Protein AF-A0A380L4E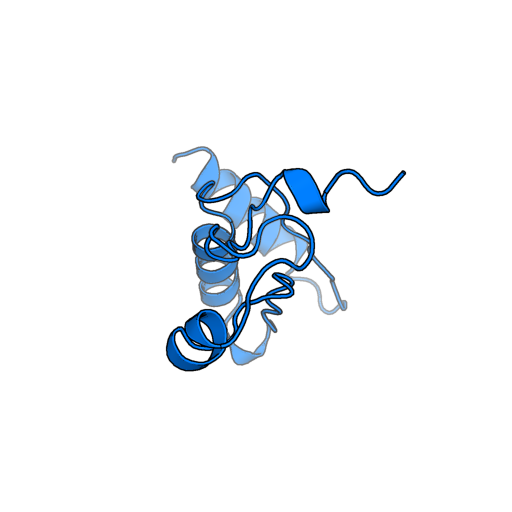3-F1 (afdb_monomer_lite)

Structure (mmCIF, N/CA/C/O backbone):
data_AF-A0A380L4E3-F1
#
_entry.id   AF-A0A380L4E3-F1
#
loop_
_atom_site.group_PDB
_atom_site.id
_atom_site.type_symb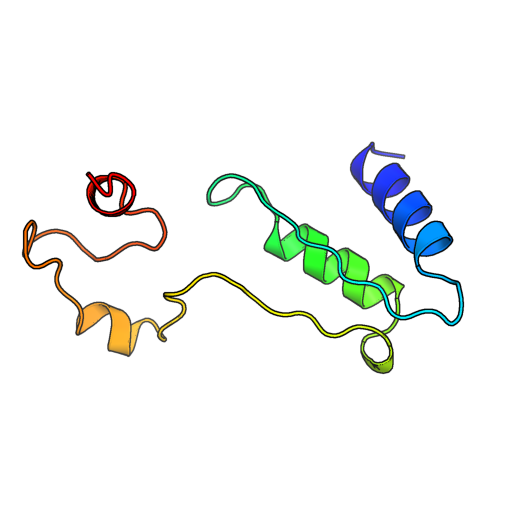ol
_atom_site.label_atom_id
_atom_site.label_alt_id
_atom_site.label_comp_id
_atom_site.label_asym_id
_atom_site.label_entity_id
_atom_site.label_seq_id
_atom_site.pdbx_PDB_ins_code
_atom_site.Cartn_x
_atom_site.Cartn_y
_atom_site.Cartn_z
_atom_site.occupancy
_atom_site.B_iso_or_equiv
_atom_site.auth_seq_id
_atom_site.auth_comp_id
_atom_site.auth_asym_id
_atom_site.auth_atom_id
_atom_site.pdbx_PDB_model_num
ATOM 1 N N . MET A 1 1 ? 7.764 3.700 19.816 1.00 73.50 1 MET A N 1
ATOM 2 C CA . MET A 1 1 ? 7.082 3.643 18.510 1.00 73.50 1 MET A CA 1
ATOM 3 C C . MET A 1 1 ? 7.831 4.476 17.495 1.00 73.50 1 MET A C 1
ATOM 5 O O . MET A 1 1 ? 8.111 5.647 17.757 1.00 73.50 1 MET A O 1
ATOM 9 N N . SER A 1 2 ? 8.140 3.858 16.365 1.00 92.38 2 SER A N 1
ATOM 10 C CA . SER A 1 2 ? 8.616 4.496 15.142 1.00 92.38 2 SER A CA 1
ATOM 11 C C . SER A 1 2 ? 7.553 5.423 14.540 1.00 92.38 2 SER A C 1
ATOM 13 O O . SER A 1 2 ? 6.367 5.337 14.867 1.00 92.38 2 SER A O 1
ATOM 15 N N . ASP A 1 3 ? 7.970 6.326 13.655 1.00 94.88 3 ASP A N 1
ATOM 16 C CA . ASP A 1 3 ? 7.037 7.239 12.987 1.00 94.88 3 ASP A CA 1
ATOM 17 C C . ASP A 1 3 ? 6.111 6.514 11.998 1.00 94.88 3 ASP A C 1
ATOM 19 O O . ASP A 1 3 ? 4.968 6.931 11.817 1.00 94.88 3 ASP A O 1
ATOM 23 N N . GLU A 1 4 ? 6.557 5.386 11.433 1.00 94.12 4 GLU A N 1
ATOM 24 C CA . GLU A 1 4 ? 5.720 4.509 10.607 1.00 94.12 4 GLU A CA 1
ATOM 25 C C . GLU A 1 4 ? 4.553 3.922 11.416 1.00 94.12 4 GLU A C 1
ATOM 27 O O . GLU A 1 4 ? 3.408 3.979 10.972 1.00 94.12 4 GLU A O 1
ATOM 32 N N . GLU A 1 5 ? 4.818 3.418 12.625 1.00 94.31 5 GLU A N 1
ATOM 33 C CA . GLU A 1 5 ? 3.786 2.856 13.510 1.00 94.31 5 GLU A CA 1
ATOM 34 C C . GLU A 1 5 ? 2.751 3.914 13.909 1.00 94.31 5 GLU A C 1
ATOM 36 O O . GLU A 1 5 ? 1.549 3.671 13.811 1.00 94.31 5 GLU A O 1
ATOM 41 N N . LYS A 1 6 ? 3.199 5.127 14.268 1.00 97.00 6 LYS A N 1
ATOM 42 C CA . LYS A 1 6 ? 2.288 6.246 14.579 1.00 97.00 6 LYS A CA 1
ATOM 43 C C . LYS A 1 6 ? 1.404 6.610 13.386 1.00 97.00 6 LYS A C 1
ATOM 45 O O . LYS A 1 6 ? 0.247 6.990 13.567 1.00 97.00 6 LYS A O 1
ATOM 50 N N . LEU A 1 7 ? 1.946 6.549 12.169 1.00 96.44 7 LEU A N 1
ATOM 51 C CA . LEU A 1 7 ? 1.183 6.827 10.955 1.00 96.44 7 LEU A CA 1
ATOM 52 C C . LEU A 1 7 ? 0.145 5.732 10.686 1.00 96.44 7 LEU A C 1
ATOM 54 O O . LEU A 1 7 ? -0.996 6.060 10.365 1.00 96.44 7 LEU A O 1
ATOM 58 N N . LEU A 1 8 ? 0.511 4.457 10.853 1.00 95.56 8 LEU A N 1
ATOM 59 C CA . LEU A 1 8 ? -0.413 3.328 10.707 1.00 95.56 8 LEU A CA 1
ATOM 60 C C . LEU A 1 8 ? -1.586 3.427 11.686 1.00 95.56 8 LEU A C 1
ATOM 62 O O . LEU A 1 8 ? -2.730 3.264 11.268 1.00 95.56 8 LEU A O 1
ATOM 66 N N . GLU A 1 9 ? -1.331 3.755 12.952 1.00 95.44 9 GLU A N 1
ATOM 67 C CA . GLU A 1 9 ? -2.392 3.942 13.950 1.00 95.44 9 GLU A CA 1
ATOM 68 C C . GLU A 1 9 ? -3.347 5.075 13.569 1.00 95.44 9 GLU A C 1
ATOM 70 O O . GLU A 1 9 ? -4.564 4.894 13.578 1.00 95.44 9 GLU A O 1
ATOM 75 N N . ARG A 1 10 ? -2.809 6.234 13.167 1.00 96.44 10 ARG A N 1
ATOM 76 C CA . ARG A 1 10 ? -3.624 7.385 12.747 1.00 96.44 10 ARG A CA 1
ATOM 77 C C . ARG A 1 10 ? -4.468 7.079 11.516 1.00 96.44 10 ARG A C 1
ATOM 79 O O . ARG A 1 10 ? -5.634 7.460 11.478 1.00 96.44 10 ARG A O 1
ATOM 86 N N . LEU A 1 11 ? -3.896 6.396 10.524 1.00 96.00 11 LEU A N 1
ATOM 87 C CA . LEU A 1 11 ? -4.626 5.989 9.324 1.00 96.00 11 LEU A CA 1
ATOM 88 C C . LEU A 1 11 ? -5.703 4.960 9.654 1.00 96.00 11 LEU A C 1
ATOM 90 O O . LEU A 1 11 ? -6.818 5.087 9.170 1.00 96.00 11 LEU A O 1
ATOM 94 N N . THR A 1 12 ? -5.406 3.987 10.511 1.00 93.75 12 THR A N 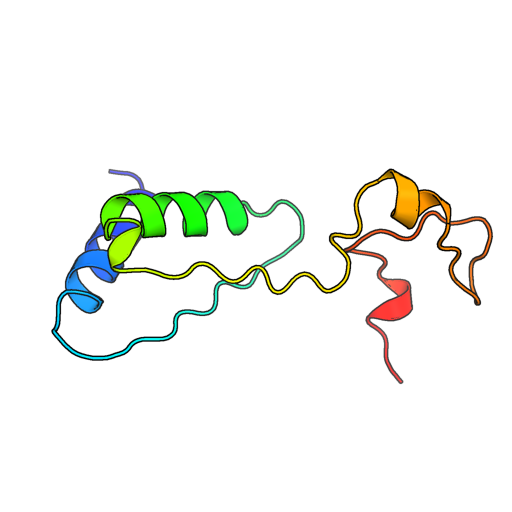1
ATOM 95 C CA . THR A 1 12 ? -6.389 2.982 10.937 1.00 93.75 12 THR A CA 1
ATOM 96 C C . THR A 1 12 ? -7.562 3.638 11.656 1.00 93.75 12 THR A C 1
ATOM 98 O O . THR A 1 12 ? -8.710 3.342 11.345 1.00 93.75 12 THR A O 1
ATOM 101 N N . ALA A 1 13 ? -7.288 4.580 12.562 1.00 94.06 13 ALA A N 1
ATOM 102 C CA . ALA A 1 13 ? -8.331 5.335 13.245 1.00 94.06 13 ALA A CA 1
ATOM 103 C C . ALA A 1 13 ? -9.168 6.173 12.259 1.00 94.06 13 ALA A C 1
ATOM 105 O O . ALA A 1 13 ? -10.393 6.166 12.341 1.00 94.06 13 ALA A O 1
ATOM 106 N N . TYR A 1 14 ? -8.531 6.840 11.292 1.00 94.75 14 TYR A N 1
ATOM 107 C CA . TYR A 1 14 ? -9.218 7.629 10.261 1.00 94.75 14 TYR A CA 1
ATOM 108 C C . TYR A 1 14 ? -10.116 6.775 9.352 1.00 94.75 14 TYR A C 1
ATOM 110 O O . TYR A 1 14 ? -11.204 7.202 8.991 1.00 94.75 14 TYR A O 1
ATOM 118 N N . LEU A 1 15 ? -9.674 5.563 9.013 1.00 93.44 15 LEU A N 1
ATOM 119 C CA . LEU A 1 15 ? -10.363 4.641 8.103 1.00 93.44 15 LEU A CA 1
ATOM 120 C C . LEU A 1 15 ? -11.365 3.717 8.815 1.00 93.44 15 LEU A C 1
ATOM 122 O O . LEU A 1 15 ? -11.863 2.779 8.200 1.00 93.44 15 LEU A O 1
ATOM 126 N N . SER A 1 16 ? -11.615 3.932 10.110 1.00 90.69 16 SER A N 1
ATOM 127 C CA . SER A 1 16 ? -12.480 3.063 10.920 1.00 90.69 16 SER A CA 1
ATOM 128 C C . SER A 1 16 ? -13.965 3.433 10.875 1.00 90.69 16 SER A C 1
ATOM 130 O O . SER A 1 16 ? -14.777 2.741 11.487 1.00 90.69 16 SER A O 1
ATOM 132 N N . ASP A 1 17 ? -14.322 4.509 10.168 1.00 90.56 17 ASP A N 1
ATOM 133 C CA . ASP A 1 17 ? -15.720 4.842 9.914 1.00 90.56 17 ASP A CA 1
ATOM 134 C C . ASP A 1 17 ? -16.354 3.895 8.869 1.00 90.56 17 ASP A C 1
ATOM 136 O O . ASP A 1 17 ? -15.677 3.125 8.189 1.00 90.56 17 ASP A O 1
ATOM 140 N N . ASP A 1 18 ? -17.681 3.948 8.736 1.00 89.31 18 ASP A N 1
ATOM 141 C CA . ASP A 1 18 ? -18.420 3.141 7.754 1.00 89.31 18 ASP A CA 1
ATOM 142 C C . ASP A 1 18 ? -18.475 3.800 6.353 1.00 89.31 18 ASP A C 1
ATOM 144 O O . ASP A 1 18 ? -19.351 3.489 5.539 1.00 89.31 18 ASP A O 1
ATOM 148 N N . GLN A 1 19 ? -17.578 4.748 6.050 1.00 92.75 19 GLN A N 1
ATOM 149 C CA . GLN A 1 19 ? -17.508 5.419 4.750 1.00 92.75 19 GLN A CA 1
ATOM 150 C C . GLN A 1 19 ? -16.508 4.738 3.809 1.00 92.75 19 GLN A C 1
ATOM 152 O O . GLN A 1 19 ? -15.596 4.011 4.197 1.00 92.75 19 GLN A O 1
ATOM 157 N N . LYS A 1 20 ? -16.674 4.989 2.507 1.00 92.06 20 LYS A N 1
ATOM 158 C CA . LYS A 1 20 ? -15.724 4.519 1.493 1.00 92.06 20 LYS A CA 1
ATOM 159 C C . LYS A 1 20 ? -14.570 5.504 1.369 1.00 92.06 20 LYS A C 1
ATOM 161 O O . LYS A 1 20 ? -14.773 6.644 0.958 1.00 92.06 20 LYS A O 1
ATOM 166 N N . HIS A 1 21 ? -13.359 5.022 1.617 1.00 94.19 21 HIS A N 1
ATOM 167 C CA . HIS A 1 21 ? -12.128 5.796 1.475 1.00 94.19 21 HIS A CA 1
ATOM 168 C C . HIS A 1 21 ? -11.290 5.318 0.295 1.00 94.19 21 HIS A C 1
ATOM 170 O O . HIS A 1 21 ? -11.349 4.162 -0.119 1.00 94.19 21 HIS A O 1
ATOM 176 N N . THR A 1 22 ? -10.471 6.211 -0.254 1.00 93.69 22 THR A N 1
ATOM 177 C CA . THR A 1 22 ? -9.430 5.858 -1.225 1.00 93.69 22 THR A CA 1
ATOM 178 C C . THR A 1 22 ? -8.129 6.516 -0.802 1.00 93.69 22 THR A C 1
ATOM 180 O O . THR A 1 22 ? -8.030 7.740 -0.767 1.00 93.69 22 THR A O 1
ATOM 183 N N . LEU A 1 23 ? -7.121 5.700 -0.493 1.00 93.69 23 LEU A N 1
ATOM 184 C CA . LEU A 1 23 ? -5.792 6.161 -0.104 1.00 93.69 23 LEU A CA 1
ATOM 185 C C . LEU A 1 23 ? -4.794 5.871 -1.226 1.00 93.69 23 LEU A C 1
ATOM 187 O O . LEU A 1 23 ? -4.592 4.719 -1.608 1.00 93.69 23 LEU A O 1
ATOM 191 N N . ARG A 1 24 ? -4.130 6.913 -1.731 1.00 93.25 24 ARG A N 1
ATOM 192 C CA . ARG A 1 24 ? -3.054 6.779 -2.719 1.00 93.25 24 ARG A CA 1
ATOM 193 C C . ARG A 1 24 ? -1.696 6.945 -2.044 1.00 93.25 24 ARG A C 1
ATOM 195 O O . ARG A 1 24 ? -1.413 7.996 -1.481 1.00 93.25 24 ARG A O 1
ATOM 202 N N . ILE A 1 25 ? -0.840 5.931 -2.156 1.00 91.94 25 ILE A N 1
ATOM 203 C CA . ILE A 1 25 ? 0.529 5.946 -1.624 1.00 91.94 25 ILE A CA 1
ATOM 204 C C . ILE A 1 25 ? 1.502 6.162 -2.788 1.00 91.94 25 ILE A C 1
ATOM 206 O O . ILE A 1 25 ? 1.581 5.338 -3.698 1.00 91.94 25 ILE A O 1
ATOM 210 N N . TYR A 1 26 ? 2.241 7.271 -2.768 1.00 89.19 26 TYR A N 1
ATOM 211 C CA . TYR A 1 26 ? 3.213 7.650 -3.800 1.00 89.19 26 TYR A CA 1
ATOM 212 C C . TYR A 1 26 ? 4.619 7.821 -3.207 1.00 89.19 26 TYR A C 1
ATOM 214 O O . TYR A 1 26 ? 4.787 7.931 -1.996 1.00 89.19 26 TYR A O 1
ATOM 222 N N . GLY A 1 27 ? 5.646 7.800 -4.058 1.00 84.94 27 GLY A N 1
ATOM 223 C CA . GLY A 1 27 ? 7.051 7.821 -3.635 1.00 84.94 27 GLY A CA 1
ATOM 224 C C . GLY A 1 27 ? 7.983 7.136 -4.636 1.00 84.94 27 GLY A C 1
ATOM 225 O O . GLY A 1 27 ? 7.528 6.450 -5.555 1.00 84.94 27 GLY A O 1
ATOM 226 N N . HIS A 1 28 ? 9.292 7.301 -4.446 1.00 80.88 28 HIS A N 1
ATOM 227 C CA . HIS A 1 28 ? 10.322 6.764 -5.342 1.00 80.88 28 HIS A CA 1
ATOM 228 C C . HIS A 1 28 ? 10.335 5.227 -5.409 1.00 80.88 28 HIS A C 1
ATOM 230 O O . HIS A 1 28 ? 9.787 4.526 -4.551 1.00 80.88 28 HIS A O 1
ATOM 236 N N . GLY A 1 29 ? 10.964 4.678 -6.452 1.00 76.56 29 GLY A N 1
ATOM 237 C CA . GLY A 1 29 ? 11.256 3.246 -6.531 1.00 76.56 29 GLY A CA 1
ATOM 238 C C . GLY A 1 29 ? 11.985 2.763 -5.272 1.00 76.56 29 GLY A C 1
ATOM 239 O O . GLY A 1 29 ? 12.785 3.497 -4.701 1.00 76.56 29 GLY A O 1
ATOM 240 N N . ALA A 1 30 ? 11.660 1.554 -4.810 1.00 77.88 30 ALA A N 1
ATOM 241 C CA . ALA A 1 30 ? 12.218 0.954 -3.592 1.00 77.88 30 ALA A CA 1
ATOM 242 C C . ALA A 1 30 ? 12.008 1.742 -2.274 1.00 77.88 30 ALA A C 1
ATOM 244 O O . ALA A 1 30 ? 12.555 1.357 -1.248 1.00 77.88 30 ALA A O 1
ATOM 245 N N . SER A 1 31 ? 11.153 2.773 -2.237 1.00 85.50 31 SER A N 1
ATOM 246 C CA . SER A 1 31 ? 10.894 3.559 -1.016 1.00 85.50 31 SER A CA 1
ATOM 247 C C . SER A 1 31 ? 9.990 2.869 0.023 1.00 85.50 31 SER A C 1
ATOM 249 O O . SER A 1 31 ? 9.500 3.523 0.936 1.00 85.50 31 SER A O 1
ATOM 251 N N . GLY A 1 32 ? 9.679 1.580 -0.147 1.00 89.81 32 GLY A N 1
ATOM 252 C CA . GLY A 1 32 ? 8.840 0.822 0.790 1.00 89.81 32 GLY A CA 1
ATOM 253 C C . GLY A 1 32 ? 7.321 0.998 0.644 1.00 89.81 32 GLY A C 1
ATOM 254 O O . GLY A 1 32 ? 6.586 0.479 1.478 1.00 89.81 32 GLY A O 1
ATOM 255 N N . LYS A 1 33 ? 6.821 1.660 -0.414 1.00 92.81 33 LYS A N 1
ATOM 256 C CA . LYS A 1 33 ? 5.372 1.895 -0.628 1.00 92.81 33 LYS A CA 1
ATOM 257 C C . LYS A 1 33 ? 4.531 0.624 -0.528 1.00 92.81 33 LYS A C 1
ATOM 259 O O . LYS A 1 33 ? 3.557 0.592 0.213 1.00 92.81 33 LYS A O 1
ATOM 264 N N . SER A 1 34 ? 4.919 -0.419 -1.263 1.00 89.00 34 SER A N 1
ATOM 265 C CA . SER A 1 34 ? 4.182 -1.685 -1.310 1.00 89.00 34 SER A CA 1
ATOM 266 C C . SER A 1 34 ? 4.203 -2.389 0.046 1.00 89.00 34 SER A C 1
ATOM 268 O O . SER A 1 34 ? 3.188 -2.928 0.474 1.00 89.00 34 SER A O 1
ATOM 270 N N . THR A 1 35 ? 5.331 -2.313 0.760 1.00 93.31 35 THR A N 1
ATOM 271 C CA . THR A 1 35 ? 5.467 -2.835 2.125 1.00 93.31 35 THR A CA 1
ATOM 272 C C . THR A 1 35 ? 4.531 -2.110 3.088 1.00 93.31 35 THR A C 1
ATOM 274 O O . THR A 1 35 ? 3.798 -2.757 3.830 1.00 93.31 35 THR A O 1
ATOM 277 N N . PHE A 1 36 ? 4.509 -0.776 3.051 1.00 94.75 36 PHE A N 1
ATOM 278 C CA . PHE A 1 36 ? 3.632 0.033 3.897 1.00 94.75 36 PHE A CA 1
ATOM 279 C C . PHE A 1 36 ? 2.149 -0.212 3.586 1.00 94.75 36 PHE A C 1
ATOM 281 O O . PHE A 1 36 ? 1.360 -0.465 4.493 1.00 94.75 36 PHE A O 1
ATOM 288 N N . ALA A 1 37 ? 1.776 -0.217 2.301 1.00 93.44 37 ALA A N 1
ATOM 289 C CA . ALA A 1 37 ? 0.408 -0.477 1.859 1.00 93.44 37 ALA A CA 1
ATOM 290 C C . ALA A 1 37 ? -0.087 -1.856 2.320 1.00 93.44 37 ALA A C 1
ATOM 292 O O . ALA A 1 37 ? -1.213 -1.986 2.797 1.00 93.44 37 ALA A O 1
ATOM 293 N N . ARG A 1 38 ? 0.778 -2.877 2.241 1.00 92.81 38 ARG A N 1
ATOM 294 C CA . ARG A 1 38 ? 0.467 -4.231 2.706 1.00 92.81 38 ARG A CA 1
ATOM 295 C C . ARG A 1 38 ? 0.293 -4.297 4.223 1.00 92.81 38 ARG A C 1
ATOM 297 O O . ARG A 1 38 ? -0.645 -4.940 4.680 1.00 92.81 38 ARG A O 1
ATOM 304 N N . LYS A 1 39 ? 1.148 -3.623 5.001 1.00 94.50 39 LYS A N 1
ATOM 305 C CA . LYS A 1 39 ? 0.989 -3.533 6.464 1.00 94.50 39 LYS A CA 1
ATOM 306 C C . LYS A 1 39 ? -0.343 -2.887 6.843 1.00 94.50 39 LYS A C 1
ATOM 308 O O . LYS A 1 39 ? -1.060 -3.438 7.670 1.00 94.50 39 LYS A O 1
ATOM 313 N N . LEU A 1 40 ? -0.696 -1.767 6.208 1.00 94.56 40 LEU A N 1
ATOM 314 C CA . LEU A 1 40 ? -1.969 -1.085 6.453 1.00 94.56 40 LEU A CA 1
ATOM 315 C C . LEU A 1 40 ? -3.169 -1.977 6.105 1.00 94.56 40 LEU A C 1
ATOM 317 O O . LEU A 1 40 ? -4.103 -2.075 6.894 1.00 94.56 40 LEU A O 1
ATOM 321 N N . GLN A 1 41 ? -3.125 -2.672 4.964 1.00 92.50 41 GLN A N 1
ATOM 322 C CA . GLN A 1 41 ? -4.183 -3.604 4.565 1.00 92.50 41 GLN A CA 1
ATOM 323 C C . GLN A 1 41 ? -4.379 -4.736 5.588 1.00 92.50 41 GLN A C 1
ATOM 325 O O . GLN A 1 41 ? -5.514 -5.066 5.914 1.00 92.50 41 GLN A O 1
ATOM 330 N N . LEU A 1 42 ? -3.291 -5.315 6.110 1.00 92.31 42 LEU A N 1
ATOM 331 C CA . LEU A 1 42 ? -3.363 -6.381 7.116 1.00 92.31 42 LEU A CA 1
ATOM 332 C C . LEU A 1 42 ? -4.007 -5.902 8.425 1.00 92.31 42 LEU A C 1
ATOM 334 O O . LEU A 1 42 ? -4.744 -6.661 9.047 1.00 92.31 42 LEU A O 1
ATOM 338 N N . ILE A 1 43 ? -3.764 -4.649 8.823 1.00 92.25 43 ILE A N 1
ATOM 339 C CA . ILE A 1 43 ? -4.366 -4.048 10.025 1.00 92.25 43 ILE A CA 1
ATOM 340 C C . ILE A 1 43 ? -5.870 -3.806 9.833 1.00 92.25 43 ILE A C 1
ATOM 342 O O . ILE A 1 43 ? -6.649 -4.046 10.751 1.00 92.25 43 ILE A O 1
ATOM 346 N N . LEU A 1 44 ? -6.291 -3.369 8.642 1.00 89.00 44 LEU A N 1
ATOM 347 C CA . LEU A 1 44 ? -7.699 -3.089 8.324 1.00 89.00 44 LEU A CA 1
ATOM 348 C C . LEU A 1 44 ? -8.552 -4.354 8.101 1.00 89.00 44 LEU A C 1
ATOM 350 O O . LEU A 1 44 ? -9.767 -4.228 7.962 1.00 89.00 44 LEU A O 1
ATOM 354 N N . VAL A 1 45 ? -7.940 -5.548 8.130 1.00 79.81 45 VAL A N 1
ATOM 355 C CA . VAL A 1 45 ? -8.489 -6.846 7.689 1.00 79.81 45 VAL A CA 1
ATOM 356 C C . VAL A 1 45 ? -8.662 -6.892 6.165 1.00 79.81 45 VAL A C 1
ATOM 358 O O . VAL A 1 45 ? -9.288 -6.018 5.568 1.00 79.81 45 VAL A O 1
ATOM 361 N N . GLU A 1 46 ? -8.129 -7.934 5.515 1.00 65.19 46 GLU A N 1
ATOM 362 C CA . GLU A 1 46 ? -8.106 -8.042 4.042 1.00 65.19 46 GLU A CA 1
ATOM 363 C C . GLU A 1 46 ? -9.495 -7.934 3.392 1.00 65.19 46 GLU A C 1
ATOM 365 O O . GLU A 1 46 ? -9.625 -7.367 2.312 1.00 65.19 46 GLU A O 1
ATOM 370 N N . GLU A 1 47 ? -10.541 -8.408 4.069 1.00 68.88 47 GLU A N 1
ATOM 371 C CA . GLU A 1 47 ? -11.928 -8.388 3.587 1.00 68.88 47 GLU A CA 1
ATOM 372 C C . GLU A 1 47 ? -12.542 -6.979 3.542 1.00 68.88 47 GLU A C 1
ATOM 374 O O . GLU A 1 47 ? -13.518 -6.751 2.826 1.00 68.88 47 GLU A O 1
ATOM 379 N N . ARG A 1 48 ? -11.979 -6.016 4.285 1.00 81.00 48 ARG A N 1
ATOM 380 C CA . ARG A 1 48 ? -12.459 -4.625 4.330 1.00 81.00 48 ARG A CA 1
ATOM 381 C C . ARG A 1 48 ? -11.669 -3.683 3.423 1.00 81.00 48 ARG A C 1
ATOM 383 O O . ARG A 1 48 ? -12.134 -2.576 3.161 1.00 81.00 48 ARG A O 1
ATOM 390 N N . ALA A 1 49 ? -10.495 -4.095 2.939 1.00 87.94 49 ALA A N 1
ATOM 391 C CA . ALA A 1 49 ? -9.571 -3.217 2.228 1.00 87.94 49 ALA A C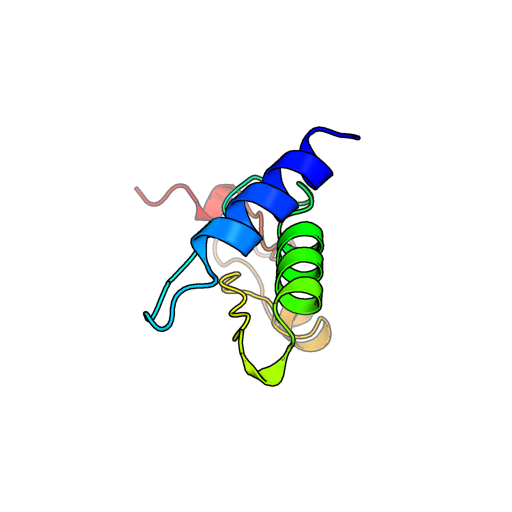A 1
ATOM 392 C C . ALA A 1 49 ? -9.014 -3.848 0.941 1.00 87.94 49 ALA A C 1
ATOM 394 O O . ALA A 1 49 ? -8.206 -4.779 0.959 1.00 87.94 49 ALA A O 1
ATOM 395 N N . ASN A 1 50 ? -9.372 -3.248 -0.196 1.00 89.94 50 ASN A N 1
ATOM 396 C CA . ASN A 1 50 ? -8.800 -3.590 -1.495 1.00 89.94 50 ASN A CA 1
ATOM 397 C C . ASN A 1 50 ? -7.455 -2.882 -1.701 1.00 89.94 50 ASN A C 1
ATOM 399 O O . ASN A 1 50 ? -7.360 -1.663 -1.543 1.00 89.94 50 ASN A O 1
ATOM 403 N N . LEU A 1 51 ? -6.432 -3.630 -2.119 1.00 88.94 51 LEU A N 1
ATOM 404 C CA . LEU A 1 51 ? -5.128 -3.084 -2.493 1.00 88.94 51 LEU A CA 1
ATOM 405 C C . LEU A 1 51 ? -4.957 -3.126 -4.015 1.00 88.94 51 LEU A C 1
ATOM 407 O O . LEU A 1 51 ? -4.875 -4.200 -4.605 1.00 88.94 51 LEU A O 1
ATOM 411 N N . LEU A 1 52 ? -4.865 -1.953 -4.644 1.00 86.75 52 LEU A N 1
ATOM 412 C CA . LEU A 1 52 ? -4.601 -1.810 -6.076 1.00 86.75 52 LEU A CA 1
ATOM 413 C C . LEU A 1 52 ? -3.169 -1.311 -6.302 1.00 86.75 52 LEU A C 1
ATOM 415 O O . LEU A 1 52 ? -2.840 -0.170 -5.970 1.00 86.75 52 LEU A O 1
ATOM 419 N N . ALA A 1 53 ? -2.320 -2.148 -6.898 1.00 81.69 53 ALA A N 1
ATOM 420 C CA . ALA A 1 53 ? -1.013 -1.715 -7.383 1.00 81.69 53 ALA A CA 1
ATOM 421 C C . ALA A 1 53 ? -1.193 -0.875 -8.657 1.00 81.69 53 ALA A C 1
ATOM 423 O O . ALA A 1 53 ? -1.861 -1.300 -9.596 1.00 81.69 53 ALA A O 1
ATOM 424 N N . THR A 1 54 ? -0.605 0.323 -8.680 1.00 72.94 54 THR A N 1
ATOM 425 C CA . THR A 1 54 ? -0.728 1.267 -9.809 1.00 72.94 54 THR A CA 1
ATOM 426 C C . THR A 1 54 ? 0.498 1.283 -10.715 1.00 72.94 54 THR A C 1
ATOM 428 O O . THR A 1 54 ? 0.541 2.084 -11.643 1.00 72.94 54 THR A O 1
ATOM 431 N N . ASP A 1 55 ? 1.477 0.406 -10.469 1.00 68.88 55 ASP A N 1
ATOM 432 C CA . ASP A 1 55 ? 2.646 0.278 -11.333 1.00 68.88 55 ASP A CA 1
ATOM 433 C C . ASP A 1 55 ? 2.206 -0.308 -12.688 1.00 68.88 55 ASP A C 1
ATOM 435 O O . ASP A 1 55 ? 1.791 -1.470 -12.743 1.00 68.88 55 ASP A O 1
ATOM 439 N N . PRO A 1 56 ? 2.306 0.453 -13.796 1.00 52.31 56 PRO A N 1
ATOM 440 C CA . PRO A 1 56 ? 1.754 0.050 -15.092 1.00 52.31 56 PRO A CA 1
ATOM 441 C C . PRO A 1 56 ? 2.497 -1.123 -15.757 1.00 52.31 56 PRO A C 1
ATOM 443 O O . PRO A 1 56 ? 2.102 -1.564 -16.831 1.00 52.31 56 PRO A O 1
ATOM 446 N N . TYR A 1 57 ? 3.561 -1.646 -15.135 1.00 52.22 57 TYR A N 1
ATOM 447 C CA . TYR A 1 57 ? 4.464 -2.629 -15.741 1.00 52.22 57 TYR A CA 1
ATOM 448 C C . TYR A 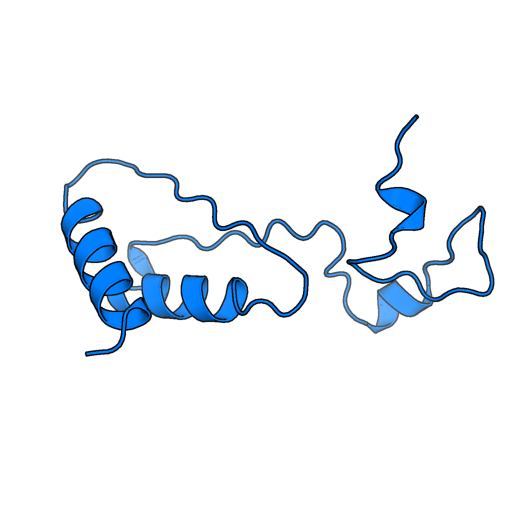1 57 ? 4.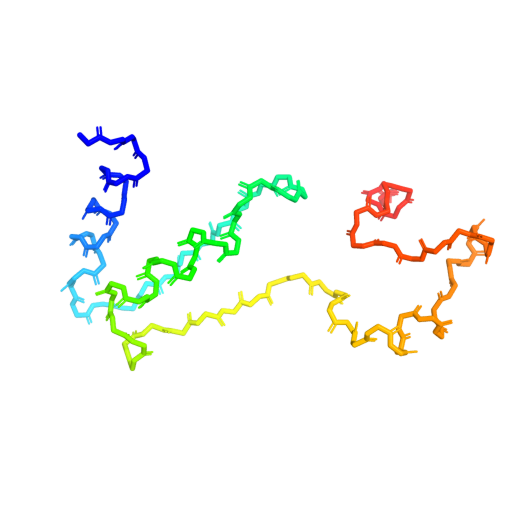860 -3.779 -14.808 1.00 52.22 57 TYR A C 1
ATOM 450 O O . TYR A 1 57 ? 5.979 -4.288 -14.898 1.00 52.22 57 TYR A O 1
ATOM 458 N N . VAL A 1 58 ? 3.956 -4.251 -13.943 1.00 51.41 58 VAL A N 1
ATOM 459 C CA . VAL A 1 58 ? 4.112 -5.595 -13.351 1.00 51.41 58 VAL A CA 1
ATOM 460 C C . VAL A 1 58 ? 3.624 -6.630 -14.362 1.00 51.41 58 VAL A C 1
ATOM 462 O O . VAL A 1 58 ? 2.671 -7.366 -14.132 1.00 51.41 58 VAL A O 1
ATOM 465 N N . ILE A 1 59 ? 4.263 -6.663 -15.528 1.00 52.53 59 ILE A N 1
ATOM 466 C CA . ILE A 1 59 ? 4.196 -7.861 -16.352 1.00 52.53 59 ILE A CA 1
ATOM 467 C C . ILE A 1 59 ? 5.182 -8.845 -15.729 1.00 52.53 59 ILE A C 1
ATOM 469 O O . ILE A 1 59 ? 6.281 -8.452 -15.323 1.00 52.53 59 ILE A O 1
ATOM 473 N N . VAL A 1 60 ? 4.763 -10.104 -15.588 1.00 54.03 60 VAL A N 1
ATOM 474 C CA . VAL A 1 60 ? 5.612 -11.193 -15.080 1.00 54.03 60 VAL A CA 1
ATOM 475 C C . VAL A 1 60 ? 6.961 -11.138 -15.806 1.00 54.03 60 VAL A C 1
ATOM 477 O O . VAL A 1 60 ? 6.990 -10.806 -16.990 1.00 54.03 60 VAL A O 1
ATOM 480 N N . GLY A 1 61 ? 8.072 -11.421 -15.115 1.00 55.91 61 GLY A N 1
ATOM 481 C CA . GLY A 1 61 ? 9.429 -11.240 -15.660 1.00 55.91 61 GLY A CA 1
ATOM 482 C C . GLY A 1 61 ? 9.624 -11.818 -17.069 1.00 55.91 61 GLY A C 1
ATOM 483 O O . GLY A 1 61 ? 10.267 -11.184 -17.898 1.00 55.91 61 GLY A O 1
ATOM 484 N N . GLU A 1 62 ? 8.960 -12.936 -17.367 1.00 60.00 62 GLU A N 1
ATOM 485 C CA . GLU A 1 62 ? 8.929 -13.572 -18.690 1.00 60.00 62 GLU A CA 1
ATOM 486 C C . GLU A 1 62 ? 8.407 -12.648 -19.801 1.00 60.00 62 GLU A C 1
ATOM 488 O O . GLU A 1 62 ? 8.997 -12.567 -20.872 1.00 60.00 62 GLU A O 1
ATOM 493 N N . TYR A 1 63 ? 7.339 -11.889 -19.549 1.00 59.31 63 TYR A N 1
ATOM 494 C CA . TYR A 1 63 ? 6.806 -10.920 -20.509 1.00 59.31 63 TYR A CA 1
ATOM 495 C C . TYR A 1 63 ? 7.618 -9.628 -20.552 1.00 59.31 63 TYR A C 1
ATOM 497 O O . TYR A 1 63 ? 7.600 -8.915 -21.551 1.00 59.31 63 TYR A O 1
ATOM 505 N N . ARG A 1 64 ? 8.333 -9.303 -19.473 1.00 60.91 64 ARG A N 1
ATOM 506 C CA . ARG A 1 64 ? 9.209 -8.130 -19.424 1.00 60.91 64 ARG A CA 1
ATOM 507 C C . ARG A 1 64 ? 10.421 -8.294 -20.337 1.00 60.91 64 ARG A C 1
ATOM 509 O O . ARG A 1 64 ? 10.850 -7.310 -20.928 1.00 60.91 64 ARG A O 1
ATOM 516 N N . ASP A 1 65 ? 10.934 -9.512 -20.487 1.00 62.56 65 ASP A N 1
ATOM 517 C CA . ASP A 1 65 ? 12.001 -9.811 -21.448 1.00 62.56 65 ASP A CA 1
ATOM 518 C C . ASP A 1 65 ? 11.511 -9.766 -22.914 1.00 62.56 65 ASP A C 1
ATOM 520 O O . ASP A 1 65 ? 12.329 -9.660 -23.825 1.00 62.56 65 ASP A O 1
ATOM 524 N N . LEU A 1 66 ? 10.190 -9.758 -23.152 1.00 66.06 66 LEU A N 1
ATOM 525 C CA . LEU A 1 66 ? 9.590 -9.517 -24.475 1.00 66.06 66 LEU A CA 1
ATOM 526 C C . LEU A 1 66 ? 9.442 -8.024 -24.812 1.00 66.06 66 LEU A C 1
ATOM 528 O O . LEU A 1 66 ? 9.039 -7.684 -25.925 1.00 66.06 66 LEU A O 1
ATOM 532 N N . LEU A 1 67 ? 9.732 -7.125 -23.867 1.00 64.50 67 LEU A N 1
ATOM 533 C CA . LEU A 1 67 ? 9.612 -5.686 -24.061 1.00 64.50 67 LEU A CA 1
ATOM 534 C C . LEU A 1 67 ? 10.980 -5.034 -24.261 1.00 64.50 67 LEU A C 1
ATOM 536 O O . LEU A 1 67 ? 11.854 -5.092 -23.397 1.00 64.50 67 LEU A O 1
ATOM 540 N N . SER A 1 68 ? 11.121 -4.310 -25.367 1.00 69.50 68 SER A N 1
ATOM 541 C CA . SER A 1 68 ? 12.250 -3.416 -25.630 1.00 69.50 68 SER A CA 1
ATOM 542 C C . SER A 1 68 ? 11.761 -1.977 -25.743 1.00 69.50 68 SER A C 1
ATOM 544 O O . SER A 1 68 ? 10.750 -1.718 -26.401 1.00 69.50 68 SER A O 1
ATOM 546 N N . SER A 1 69 ? 12.490 -1.027 -25.152 1.00 69.75 69 SER A N 1
ATOM 547 C CA . SER A 1 69 ? 12.235 0.392 -25.420 1.00 69.75 69 SER A CA 1
ATOM 548 C C . SER A 1 69 ? 12.503 0.690 -26.896 1.00 69.75 69 SER A C 1
ATOM 550 O O . SER A 1 69 ? 13.544 0.300 -27.421 1.00 69.75 69 SER A O 1
ATOM 552 N N . LYS A 1 70 ? 11.577 1.387 -27.564 1.00 69.56 70 LYS A N 1
ATOM 553 C CA . LYS A 1 70 ? 11.722 1.754 -28.981 1.00 69.56 70 LYS A CA 1
ATOM 554 C C . LYS A 1 70 ? 12.936 2.655 -29.209 1.00 69.56 70 LYS A C 1
ATOM 556 O O . LYS A 1 70 ? 13.678 2.447 -30.163 1.00 69.56 70 LYS A O 1
ATOM 561 N N . ASP A 1 71 ? 13.139 3.614 -28.313 1.00 70.31 71 ASP A N 1
ATOM 562 C CA . ASP A 1 71 ? 14.225 4.590 -28.416 1.00 70.31 71 ASP A CA 1
ATOM 563 C C . ASP A 1 71 ? 15.541 4.050 -27.828 1.00 70.31 71 ASP A C 1
ATOM 565 O O . ASP A 1 71 ? 16.622 4.514 -28.183 1.00 70.31 71 ASP A O 1
ATOM 569 N N . PHE A 1 72 ? 15.463 3.026 -26.966 1.00 71.56 72 PHE A N 1
ATOM 570 C CA . PHE A 1 72 ? 16.615 2.417 -26.289 1.00 71.56 72 PHE A CA 1
ATOM 571 C C . PHE A 1 72 ? 16.537 0.876 -26.306 1.00 71.56 72 PHE A C 1
ATOM 573 O O . PHE A 1 72 ? 16.382 0.250 -25.253 1.00 71.56 72 PHE A O 1
ATOM 580 N N . PRO A 1 73 ? 16.659 0.228 -27.480 1.00 71.31 73 PRO A N 1
ATOM 581 C CA . PRO A 1 73 ? 16.374 -1.203 -27.656 1.00 71.31 73 PRO A CA 1
ATOM 582 C C . PRO A 1 73 ? 17.313 -2.139 -26.884 1.00 71.31 73 PRO A C 1
ATOM 584 O O . PRO A 1 73 ? 16.963 -3.283 -26.613 1.00 71.31 73 PRO A O 1
ATOM 587 N N . HIS A 1 74 ? 18.492 -1.656 -26.490 1.00 71.19 74 HIS A N 1
ATOM 588 C CA . HIS A 1 74 ? 19.460 -2.418 -25.694 1.00 71.19 74 HIS A CA 1
ATOM 589 C C . HIS A 1 74 ? 19.248 -2.284 -24.181 1.00 71.19 74 HIS A C 1
ATOM 591 O O . HIS A 1 74 ? 19.924 -2.952 -23.398 1.00 71.19 74 HIS A O 1
ATOM 597 N N . GLN A 1 75 ? 18.334 -1.415 -23.749 1.00 64.50 75 GLN A N 1
ATOM 598 C CA . GLN A 1 75 ? 18.070 -1.172 -22.341 1.00 64.50 75 GLN A CA 1
ATOM 599 C C . GLN A 1 75 ? 16.852 -1.978 -21.893 1.00 64.50 75 GLN A C 1
ATOM 601 O O . GLN A 1 75 ? 15.776 -1.886 -22.484 1.00 64.50 75 GLN A O 1
ATOM 606 N N . LYS A 1 76 ? 17.003 -2.750 -20.808 1.00 62.50 76 LYS A N 1
ATOM 607 C CA . LYS A 1 76 ? 15.864 -3.449 -20.204 1.00 62.50 76 LYS A CA 1
ATOM 608 C C . LYS A 1 76 ? 14.813 -2.429 -19.779 1.00 62.50 76 LYS A C 1
ATOM 610 O O . LYS A 1 76 ? 15.126 -1.482 -19.054 1.00 62.50 76 LYS A O 1
ATOM 615 N N . VAL A 1 77 ? 13.559 -2.664 -20.160 1.00 63.09 77 VAL A N 1
ATOM 616 C CA . VAL A 1 77 ? 12.429 -1.884 -19.649 1.00 63.09 77 VAL A CA 1
ATOM 617 C C . VAL A 1 77 ? 12.406 -2.070 -18.138 1.00 63.09 77 VAL A C 1
ATOM 619 O O . VAL A 1 77 ? 12.324 -3.191 -17.639 1.00 63.09 77 VAL A O 1
ATOM 622 N N . THR A 1 78 ? 12.566 -0.992 -17.379 1.00 57.41 78 THR A N 1
ATOM 623 C CA . THR A 1 78 ? 12.413 -1.016 -15.922 1.00 57.41 78 THR A CA 1
ATOM 624 C C . THR A 1 78 ? 11.246 -0.134 -15.537 1.00 57.41 78 THR A C 1
ATOM 626 O O . THR A 1 78 ? 10.989 0.860 -16.208 1.00 57.41 78 THR A O 1
ATOM 629 N N . ALA A 1 79 ? 10.542 -0.484 -14.457 1.00 52.69 79 ALA A N 1
ATOM 630 C CA . ALA A 1 79 ? 9.437 0.326 -13.941 1.00 52.69 79 ALA A CA 1
ATOM 631 C C . ALA A 1 79 ? 9.851 1.789 -13.679 1.00 52.69 79 ALA A C 1
ATOM 633 O O . ALA A 1 79 ? 9.015 2.681 -13.678 1.00 52.69 79 ALA A O 1
ATOM 634 N N . CYS A 1 80 ? 11.152 2.034 -13.503 1.00 51.72 80 CYS A N 1
ATOM 635 C CA . CYS A 1 80 ? 11.722 3.342 -13.231 1.00 51.72 80 CYS A CA 1
ATOM 636 C C . CYS A 1 80 ? 12.446 3.959 -14.435 1.00 51.72 80 CYS A C 1
ATOM 638 O O . CYS A 1 80 ? 13.240 4.860 -14.197 1.00 51.72 80 CYS A O 1
ATOM 640 N N . LEU A 1 81 ? 12.267 3.483 -15.679 1.00 54.31 81 LEU A N 1
ATOM 641 C CA . LEU A 1 81 ? 13.051 3.968 -16.824 1.00 54.31 81 LEU A CA 1
ATOM 642 C C . LEU A 1 81 ? 12.860 5.498 -16.973 1.00 54.31 81 LEU A C 1
ATOM 644 O O . LEU A 1 81 ? 11.790 5.937 -17.398 1.00 54.31 81 LEU A O 1
ATOM 648 N N . PRO A 1 82 ? 13.845 6.337 -16.591 1.00 47.03 82 PRO A N 1
ATOM 649 C CA . PRO A 1 82 ? 13.622 7.780 -16.452 1.00 47.03 82 PRO A CA 1
ATOM 650 C C . PRO A 1 82 ? 13.324 8.440 -17.800 1.00 47.03 82 PRO A C 1
ATOM 652 O O . PRO A 1 82 ? 12.511 9.352 -17.874 1.00 47.03 82 PRO A O 1
ATOM 655 N N . ALA A 1 83 ? 13.893 7.887 -18.875 1.00 48.22 83 ALA A N 1
ATOM 656 C CA . ALA A 1 83 ? 13.728 8.354 -20.249 1.00 48.22 83 ALA A CA 1
ATOM 657 C C . ALA A 1 83 ? 12.282 8.294 -20.786 1.00 48.22 83 ALA A C 1
ATOM 659 O O . ALA A 1 83 ? 12.007 8.888 -21.819 1.00 48.22 83 ALA A O 1
ATOM 660 N N . VAL A 1 84 ? 11.363 7.595 -20.106 1.00 48.91 84 VAL A N 1
ATOM 661 C CA . VAL A 1 84 ? 9.933 7.518 -20.478 1.00 48.91 84 VAL A CA 1
ATOM 662 C C . VAL A 1 84 ? 9.055 8.408 -19.587 1.00 48.91 84 VAL A C 1
ATOM 664 O O . VAL A 1 84 ? 7.871 8.571 -19.863 1.00 48.91 84 VAL A O 1
ATOM 667 N N . HIS A 1 85 ? 9.617 8.976 -18.513 1.00 41.28 85 HIS A N 1
ATOM 668 C CA . HIS A 1 85 ? 8.915 9.900 -17.617 1.00 41.28 85 HIS A CA 1
ATOM 669 C C . HIS A 1 85 ? 8.952 11.349 -18.123 1.00 41.28 85 HIS A C 1
ATOM 671 O O . HIS A 1 85 ? 8.104 12.147 -17.730 1.00 41.28 85 HIS A O 1
ATOM 677 N N . GLU A 1 86 ? 9.883 11.686 -19.019 1.00 39.19 86 GLU A N 1
ATOM 678 C CA . GLU A 1 86 ? 9.881 12.960 -19.740 1.00 39.19 86 GLU A CA 1
ATOM 679 C C . GLU A 1 86 ? 8.966 12.866 -20.968 1.00 39.19 86 GLU A C 1
ATOM 681 O O . GLU A 1 86 ? 9.410 12.790 -22.113 1.00 39.19 86 GLU A O 1
ATOM 686 N N . LEU A 1 87 ? 7.653 12.855 -20.727 1.00 36.22 87 LEU A N 1
ATOM 687 C CA . LEU A 1 87 ? 6.704 13.256 -21.762 1.00 36.22 87 LEU A CA 1
ATOM 688 C C . LEU A 1 87 ? 6.946 14.748 -22.038 1.00 36.22 87 LEU A C 1
ATOM 690 O O . LEU A 1 87 ? 6.765 15.572 -21.142 1.00 36.22 87 LEU A O 1
ATOM 694 N N . LYS A 1 88 ? 7.412 15.071 -23.249 1.00 40.62 88 LYS A N 1
ATOM 695 C CA . LYS A 1 88 ? 7.403 16.443 -23.774 1.00 40.62 88 LYS A CA 1
ATOM 696 C C . LYS A 1 88 ? 5.978 16.948 -23.963 1.00 40.62 88 LYS A C 1
ATOM 698 O O . LYS A 1 88 ? 5.128 16.134 -24.391 1.00 40.62 88 LYS A O 1
#

Secondary structure (DSSP, 8-state):
--HHHHHHHHHHHHTTSSS--------STTSSHHHHHHHHHHHH-GGG-------TT---HHHHTT-B-SS-TTSBP-TT-GGGT---

Foldseek 3Di:
DDPLVVVLVVVLVVPVDPDDDDDDFDDDPPPCRVVSLVVSCVSNDVVRDDDDDPQPDPPPVVVQVVDADPVGRPDRDDSPPVVVVPDD

InterPro domains:
  IPR027417 P-loop containing nucleoside triphosphate hydrolase [SSF52540] (18-62)

Radius of gyration: 17.25 Å; chains: 1; bounding box: 38×30×48 Å

Sequence (88 aa):
MSDEEKLLERLTAYLSDDQKHTLRIYGHGASGKSTFARKLQLILVEERANLLATDPYVIVGEYRDLLSSKDFPHQKVTACLPAVHELK

pLDDT: mean 77.1, std 17.56, range [36.22, 97.0]

Organism: NCBI:txid33040